Protein AF-A0A3L6JKZ1-F1 (afdb_monomer)

Sequence (108 aa):
MAKGGFKNIADILILLGGIVGIIQGILAIFNMNVGFLHLFGGWGGVVVGVILIVLSLIVLATSGKVNIKQLKVASNWIVYLILGILLALFDGELAGILVIIGAILLLL

Foldseek 3Di:
DCLVPLLVLLLVLLLVLLVLLLVQLVCLLVVVHPDDPCPPPNVLSNVLSVVSNVLSVLSCCCSVVDPDPVSHDPNALVVLLVSLVVNCVSRSVSSSVSSNSSSVSNVD

Structure (mmCIF, N/CA/C/O backbone):
data_AF-A0A3L6JKZ1-F1
#
_entry.id   AF-A0A3L6JKZ1-F1
#
loop_
_atom_site.group_PDB
_atom_site.id
_atom_site.type_symbol
_atom_site.label_atom_id
_atom_site.label_alt_id
_atom_site.label_comp_id
_atom_site.label_asym_id
_atom_site.label_entity_id
_atom_site.label_seq_id
_atom_site.pdbx_PDB_ins_code
_atom_site.Cartn_x
_atom_site.Cartn_y
_atom_site.Cartn_z
_atom_site.occupancy
_atom_site.B_iso_or_equiv
_atom_site.auth_seq_id
_atom_site.auth_comp_id
_atom_site.auth_asym_id
_atom_site.auth_atom_id
_atom_site.pdbx_PDB_model_num
ATOM 1 N N . MET A 1 1 ? -13.739 5.699 24.844 1.00 43.88 1 MET A N 1
ATOM 2 C CA . MET A 1 1 ? -13.886 6.864 23.941 1.00 43.88 1 MET A CA 1
ATOM 3 C C . MET A 1 1 ? -12.708 6.989 22.944 1.00 43.88 1 MET A C 1
ATOM 5 O O . MET A 1 1 ? -12.391 8.089 22.529 1.00 43.88 1 MET A O 1
ATOM 9 N N . ALA A 1 2 ? -12.089 5.880 22.495 1.00 48.75 2 ALA A N 1
ATOM 10 C CA . ALA A 1 2 ? -10.845 5.897 21.695 1.00 48.75 2 ALA A CA 1
ATOM 11 C C . ALA A 1 2 ? -10.981 5.402 20.233 1.00 48.75 2 ALA A C 1
ATOM 13 O O . ALA A 1 2 ? -9.996 5.359 19.506 1.00 48.75 2 ALA A O 1
ATOM 14 N N . LYS A 1 3 ? -12.192 5.055 19.767 1.00 54.31 3 LYS A N 1
ATOM 15 C CA . LYS A 1 3 ? -12.407 4.464 18.427 1.00 54.31 3 LYS A CA 1
ATOM 16 C C . LYS A 1 3 ? -12.185 5.436 17.255 1.00 54.31 3 LYS A C 1
ATOM 18 O O . LYS A 1 3 ? -11.929 5.005 16.140 1.00 54.31 3 LYS A O 1
ATOM 23 N N . GLY A 1 4 ? -12.277 6.749 17.488 1.00 62.06 4 GLY A N 1
ATOM 24 C CA . GLY A 1 4 ? -12.090 7.753 16.429 1.00 62.06 4 GLY A CA 1
ATOM 25 C C . GLY A 1 4 ? -10.624 8.015 16.064 1.00 62.06 4 GLY A C 1
ATOM 26 O O . GLY A 1 4 ? -10.330 8.317 14.912 1.00 62.06 4 GLY A O 1
ATOM 27 N N . GLY A 1 5 ? -9.704 7.876 17.027 1.00 74.94 5 GLY A N 1
ATOM 28 C CA . GLY A 1 5 ? -8.282 8.175 16.824 1.00 74.94 5 GLY A CA 1
ATOM 29 C C . GLY A 1 5 ? -7.590 7.158 15.918 1.00 74.94 5 GLY A C 1
ATOM 30 O O . GLY A 1 5 ? -6.963 7.543 14.934 1.00 74.94 5 GLY A O 1
ATOM 31 N N . PHE A 1 6 ? -7.768 5.864 16.203 1.00 83.25 6 PHE A N 1
ATOM 32 C CA . PHE A 1 6 ? -7.157 4.786 15.418 1.00 83.25 6 PHE A CA 1
ATOM 33 C C . PHE A 1 6 ? -7.644 4.764 13.972 1.00 83.25 6 PHE A C 1
ATOM 35 O O . PHE A 1 6 ? -6.831 4.614 13.066 1.00 83.25 6 PHE A O 1
ATOM 42 N N . LYS A 1 7 ? -8.934 5.033 13.741 1.00 85.75 7 LYS A N 1
ATOM 43 C CA . LYS A 1 7 ? -9.496 5.117 12.391 1.00 85.75 7 LYS A CA 1
ATOM 44 C C . LYS A 1 7 ? -8.851 6.223 11.549 1.00 85.75 7 LYS A C 1
ATOM 46 O O . LYS A 1 7 ? -8.510 5.990 10.397 1.00 85.75 7 LYS A O 1
ATOM 51 N N . ASN A 1 8 ? -8.647 7.412 12.116 1.00 88.50 8 ASN A N 1
ATOM 52 C CA . ASN A 1 8 ? -8.024 8.517 11.383 1.00 88.50 8 ASN A CA 1
ATOM 53 C C . ASN A 1 8 ? -6.559 8.219 11.038 1.00 88.50 8 ASN A C 1
ATOM 55 O O . ASN A 1 8 ? -6.112 8.525 9.936 1.00 88.50 8 ASN A O 1
ATOM 59 N N . ILE A 1 9 ? -5.821 7.605 11.967 1.00 91.56 9 ILE A N 1
ATOM 60 C CA . ILE A 1 9 ? -4.438 7.179 11.726 1.00 91.56 9 ILE A CA 1
ATOM 61 C C . ILE A 1 9 ? -4.410 6.098 10.642 1.00 91.56 9 ILE A C 1
ATOM 63 O O . ILE A 1 9 ? -3.609 6.184 9.717 1.00 91.56 9 ILE A O 1
ATOM 67 N N . ALA A 1 10 ? -5.318 5.126 10.711 1.00 91.25 10 ALA A N 1
ATOM 68 C CA . ALA A 1 10 ? -5.439 4.076 9.715 1.00 91.25 10 ALA A CA 1
ATOM 69 C C . ALA A 1 10 ? -5.710 4.629 8.309 1.00 91.25 10 ALA A C 1
ATOM 71 O O . ALA A 1 10 ? -5.015 4.261 7.364 1.00 91.25 10 ALA A O 1
ATOM 72 N N . ASP A 1 11 ? -6.659 5.561 8.182 1.00 91.31 11 ASP A N 1
ATOM 73 C CA . ASP A 1 11 ? -6.979 6.221 6.914 1.00 91.31 11 ASP A CA 1
ATOM 74 C C . ASP A 1 11 ? -5.752 6.945 6.330 1.00 91.31 11 ASP A C 1
ATOM 76 O O . ASP A 1 11 ? -5.512 6.881 5.122 1.00 91.31 11 ASP A O 1
ATOM 80 N N . ILE A 1 12 ? -4.957 7.616 7.175 1.00 93.69 12 ILE A N 1
ATOM 81 C CA . ILE A 1 12 ? -3.722 8.295 6.754 1.00 93.69 12 ILE A CA 1
ATOM 82 C C . ILE A 1 12 ? -2.681 7.277 6.287 1.00 93.69 12 ILE A C 1
ATOM 84 O O . ILE A 1 12 ? -2.093 7.465 5.225 1.00 93.69 12 ILE A O 1
ATOM 88 N N . LEU A 1 13 ? -2.461 6.197 7.040 1.00 94.75 13 LEU A N 1
ATOM 89 C CA . LEU A 1 13 ? -1.484 5.166 6.679 1.00 94.75 13 LEU A CA 1
ATOM 90 C C . LEU A 1 13 ? -1.845 4.469 5.366 1.00 94.75 13 LEU A C 1
ATOM 92 O O . LEU A 1 13 ? -0.974 4.277 4.525 1.00 94.75 13 LEU A O 1
ATOM 96 N N . ILE A 1 14 ? -3.123 4.149 5.152 1.00 95.06 14 ILE A N 1
ATOM 97 C CA . ILE A 1 14 ? -3.609 3.535 3.909 1.00 95.06 14 ILE A CA 1
ATOM 98 C C . ILE A 1 14 ? -3.428 4.492 2.728 1.00 95.06 14 ILE A C 1
ATOM 100 O O . ILE A 1 14 ? -2.971 4.081 1.661 1.00 95.06 14 ILE A O 1
ATOM 104 N N . LEU A 1 15 ? -3.753 5.775 2.912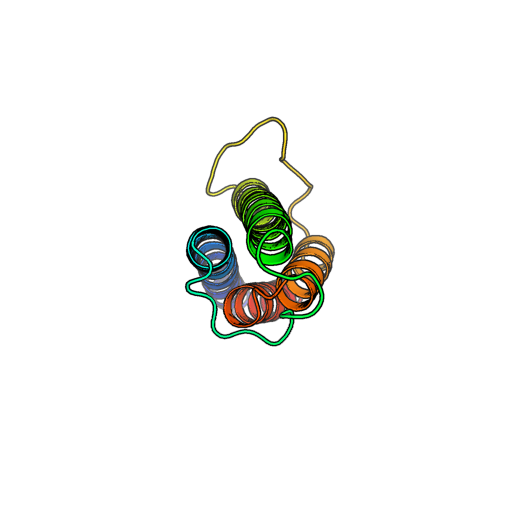 1.00 94.75 15 LEU A N 1
ATOM 105 C CA . LEU A 1 15 ? -3.578 6.786 1.873 1.00 94.75 15 LEU A CA 1
ATOM 106 C C . LEU A 1 15 ? -2.099 6.985 1.526 1.00 94.75 15 LEU A C 1
ATOM 108 O O . LEU A 1 15 ? -1.744 6.996 0.348 1.00 94.75 15 LEU A O 1
ATOM 112 N N . LEU A 1 16 ? -1.234 7.095 2.535 1.00 94.81 16 LEU A N 1
ATOM 113 C CA . LEU A 1 16 ? 0.210 7.192 2.334 1.00 94.81 16 LEU A CA 1
ATOM 114 C C . LEU A 1 16 ? 0.761 5.933 1.671 1.00 94.81 16 LEU A C 1
ATOM 116 O O . LEU A 1 16 ? 1.542 6.053 0.736 1.00 94.81 16 LEU A O 1
ATOM 120 N N . GLY A 1 17 ? 0.315 4.748 2.084 1.00 94.94 17 GLY A N 1
ATOM 121 C CA . GLY A 1 17 ? 0.695 3.486 1.458 1.00 94.94 17 GLY A CA 1
ATOM 122 C C . GLY A 1 17 ? 0.328 3.441 -0.025 1.00 94.94 17 GLY A C 1
ATOM 123 O O . GLY A 1 17 ? 1.165 3.089 -0.849 1.00 94.94 17 GLY A O 1
ATOM 124 N N . GLY A 1 18 ? -0.872 3.901 -0.394 1.00 94.25 18 GLY A N 1
ATOM 125 C CA . GLY A 1 18 ? -1.273 4.032 -1.796 1.00 94.25 18 GLY A CA 1
ATOM 126 C C . GLY A 1 18 ? -0.419 5.034 -2.587 1.00 94.25 18 GLY A C 1
ATOM 127 O O . GLY A 1 18 ? -0.011 4.748 -3.706 1.00 94.25 18 GLY A O 1
ATOM 128 N N . ILE A 1 19 ? -0.091 6.199 -2.021 1.00 95.12 19 ILE A N 1
ATOM 129 C CA . ILE A 1 19 ? 0.761 7.191 -2.705 1.00 95.12 19 ILE A CA 1
ATOM 130 C C . ILE A 1 19 ? 2.193 6.667 -2.868 1.00 95.12 19 ILE A C 1
ATOM 132 O O . ILE A 1 19 ? 2.757 6.735 -3.960 1.00 95.12 19 ILE A O 1
ATOM 136 N N . VAL A 1 20 ? 2.772 6.121 -1.797 1.00 95.00 20 VAL A N 1
ATOM 137 C CA . VAL A 1 20 ? 4.119 5.541 -1.807 1.00 95.00 20 VAL A CA 1
ATOM 138 C C . VAL A 1 20 ? 4.195 4.395 -2.810 1.00 95.00 20 VAL A C 1
ATOM 140 O O . VAL A 1 20 ? 5.155 4.336 -3.570 1.00 95.00 20 VAL A O 1
ATOM 143 N N . GLY A 1 21 ? 3.172 3.544 -2.889 1.00 94.50 21 GLY A N 1
ATOM 144 C CA . GLY A 1 21 ? 3.137 2.437 -3.843 1.00 94.50 21 GLY A CA 1
ATOM 145 C C . GLY A 1 21 ? 3.112 2.895 -5.306 1.00 94.50 21 GLY A C 1
ATOM 146 O O . GLY A 1 21 ? 3.790 2.298 -6.141 1.00 94.50 21 GLY A O 1
ATOM 147 N N . ILE A 1 22 ? 2.433 4.007 -5.626 1.00 94.25 22 ILE A N 1
ATOM 148 C CA . ILE A 1 22 ? 2.517 4.618 -6.967 1.00 94.25 22 ILE A CA 1
ATOM 149 C C . ILE A 1 22 ? 3.948 5.079 -7.254 1.00 94.25 22 ILE A C 1
ATOM 151 O O . ILE A 1 22 ? 4.474 4.795 -8.328 1.00 94.25 22 ILE A O 1
ATOM 155 N N . ILE A 1 23 ? 4.584 5.772 -6.305 1.00 93.31 23 ILE A N 1
ATOM 156 C CA . ILE A 1 23 ? 5.959 6.265 -6.467 1.00 93.31 23 ILE A CA 1
ATOM 157 C C . ILE A 1 23 ? 6.919 5.091 -6.683 1.00 93.31 23 ILE A C 1
ATOM 159 O O . ILE A 1 23 ? 7.694 5.108 -7.636 1.00 93.31 23 ILE A O 1
ATOM 163 N N . GLN A 1 24 ? 6.830 4.050 -5.852 1.00 90.38 24 GLN A N 1
ATOM 164 C CA . GLN A 1 24 ? 7.638 2.838 -5.989 1.00 90.38 24 GLN A CA 1
ATOM 165 C C . GLN A 1 24 ? 7.404 2.154 -7.341 1.00 90.38 24 GLN A C 1
ATOM 167 O O . GLN A 1 24 ? 8.362 1.758 -7.997 1.00 90.38 24 GLN A O 1
ATOM 172 N N . GLY A 1 25 ? 6.158 2.090 -7.814 1.00 90.31 25 GLY A N 1
ATOM 173 C CA . GLY A 1 25 ? 5.841 1.486 -9.106 1.00 90.31 25 GLY A CA 1
ATOM 174 C C . GLY A 1 25 ? 6.401 2.278 -10.289 1.00 90.31 25 GLY A C 1
ATOM 175 O O . GLY A 1 25 ? 6.903 1.690 -11.244 1.00 90.31 25 GLY A O 1
ATOM 176 N N . ILE A 1 26 ? 6.401 3.613 -10.213 1.00 90.62 26 ILE A N 1
ATOM 177 C CA . ILE A 1 26 ? 7.051 4.468 -11.219 1.00 90.62 26 ILE A CA 1
ATOM 178 C C . ILE A 1 26 ? 8.567 4.233 -11.220 1.00 90.62 26 ILE A C 1
ATOM 180 O O . ILE A 1 26 ? 9.153 4.039 -12.284 1.00 90.62 26 ILE A O 1
ATOM 184 N N . LEU A 1 27 ? 9.203 4.205 -10.045 1.00 87.81 27 LEU A N 1
ATOM 185 C CA . LEU A 1 27 ? 10.641 3.931 -9.925 1.00 87.81 27 LEU A CA 1
ATOM 186 C C . LEU A 1 27 ? 11.004 2.538 -10.463 1.00 87.81 27 LEU A C 1
ATOM 188 O O . LEU A 1 27 ? 12.033 2.386 -11.125 1.00 87.81 27 LEU A O 1
ATOM 192 N N . ALA A 1 28 ? 10.131 1.551 -10.254 1.00 84.88 28 ALA A N 1
ATOM 193 C CA . ALA A 1 28 ? 10.262 0.208 -10.807 1.00 84.88 28 ALA A CA 1
ATOM 194 C C . ALA A 1 28 ? 10.248 0.186 -12.342 1.00 84.88 28 ALA A C 1
ATOM 196 O O . ALA A 1 28 ? 11.086 -0.480 -12.951 1.00 84.88 28 ALA A O 1
ATOM 197 N N . ILE A 1 29 ? 9.368 0.969 -12.976 1.00 85.38 29 ILE A N 1
ATOM 198 C CA . ILE A 1 29 ? 9.301 1.084 -14.443 1.00 85.38 29 ILE A CA 1
ATOM 199 C C . ILE A 1 29 ? 10.592 1.663 -15.021 1.00 85.38 29 ILE A C 1
ATOM 201 O O . ILE A 1 29 ? 11.084 1.175 -16.036 1.00 85.38 29 ILE A O 1
ATOM 205 N N . PHE A 1 30 ? 11.166 2.677 -14.372 1.00 82.50 30 PHE A N 1
ATOM 206 C CA . PHE A 1 30 ? 12.437 3.265 -14.807 1.00 82.50 30 PHE A CA 1
ATOM 207 C C . PHE A 1 30 ? 13.654 2.399 -14.469 1.00 82.50 30 PHE A C 1
ATOM 209 O O . PHE A 1 30 ? 14.788 2.825 -14.686 1.00 82.50 30 PHE A O 1
ATOM 216 N N . ASN A 1 31 ? 13.431 1.189 -13.944 1.00 72.31 31 ASN A N 1
ATOM 217 C CA . ASN A 1 31 ? 14.468 0.291 -13.459 1.00 72.31 31 ASN A CA 1
ATOM 218 C C . ASN A 1 31 ? 15.419 0.987 -12.468 1.00 72.31 31 ASN A C 1
ATOM 220 O O . ASN A 1 31 ? 16.583 0.625 -12.329 1.00 72.31 31 ASN A O 1
ATOM 224 N N . MET A 1 32 ? 14.906 2.003 -11.771 1.00 67.88 32 MET A N 1
ATOM 225 C CA . MET A 1 32 ? 15.593 2.711 -10.692 1.00 67.88 32 MET A CA 1
ATOM 226 C C . MET A 1 32 ? 15.395 1.977 -9.362 1.00 67.88 32 MET A C 1
ATOM 228 O O . MET A 1 32 ? 15.557 2.562 -8.292 1.00 67.88 32 MET A O 1
ATOM 232 N N . ASN A 1 33 ? 14.973 0.713 -9.433 1.00 58.25 33 ASN A N 1
ATOM 233 C CA . ASN A 1 33 ? 14.484 -0.030 -8.295 1.00 58.25 33 ASN A CA 1
ATOM 234 C C . ASN A 1 33 ? 15.608 -0.733 -7.537 1.00 58.25 33 ASN A C 1
ATOM 236 O O . ASN A 1 33 ? 16.552 -1.263 -8.118 1.00 58.25 33 ASN A O 1
ATOM 240 N N . VAL A 1 34 ? 15.447 -0.742 -6.220 1.00 55.88 34 VAL A N 1
ATOM 241 C CA . VAL A 1 34 ? 16.393 -1.210 -5.195 1.00 55.88 34 VAL A CA 1
ATOM 242 C C . VAL A 1 34 ? 15.947 -2.538 -4.553 1.00 55.88 34 VAL A C 1
ATOM 244 O O . VAL A 1 34 ? 16.493 -2.938 -3.528 1.00 55.88 34 VAL A O 1
ATOM 247 N N . GLY A 1 35 ? 14.961 -3.220 -5.146 1.00 54.38 35 GLY A N 1
ATOM 248 C CA . GLY A 1 35 ? 14.282 -4.394 -4.587 1.00 54.38 35 GLY A CA 1
ATOM 249 C C . GLY A 1 35 ? 14.679 -5.763 -5.163 1.00 54.38 35 GLY A C 1
ATOM 250 O O . GLY A 1 35 ? 15.361 -5.888 -6.187 1.00 54.38 35 GLY A O 1
ATOM 251 N N . PHE A 1 36 ? 14.248 -6.816 -4.459 1.00 50.25 36 PHE A N 1
ATOM 252 C CA . PHE A 1 36 ? 14.702 -8.215 -4.573 1.00 50.25 36 PHE A CA 1
ATOM 253 C C . PHE A 1 36 ? 14.326 -8.903 -5.903 1.00 50.25 36 PHE A C 1
ATOM 255 O O . PHE A 1 36 ? 14.965 -9.873 -6.317 1.00 50.25 36 PHE A O 1
ATOM 262 N N . LEU A 1 37 ? 13.324 -8.391 -6.624 1.00 51.16 37 LEU A N 1
ATOM 263 C CA . LEU A 1 37 ? 12.783 -8.984 -7.854 1.00 51.16 37 LEU A CA 1
ATOM 264 C C . LEU A 1 37 ? 13.572 -8.588 -9.122 1.00 51.16 37 LEU A C 1
ATOM 266 O O . LEU A 1 37 ? 13.012 -8.182 -10.135 1.00 51.16 37 LEU A O 1
ATOM 270 N N . HIS A 1 38 ? 14.888 -8.814 -9.117 1.00 55.41 38 HIS A N 1
ATOM 271 C CA . HIS A 1 38 ? 15.719 -8.799 -10.336 1.00 55.41 38 HIS A CA 1
ATOM 272 C C . HIS A 1 38 ? 15.520 -10.048 -11.234 1.00 55.41 38 HIS A C 1
ATOM 274 O O . HIS A 1 38 ? 16.192 -10.209 -12.252 1.00 55.41 38 HIS A O 1
ATOM 280 N N . LEU A 1 39 ? 14.583 -10.938 -10.885 1.00 52.28 39 LEU A N 1
ATOM 281 C CA . LEU A 1 39 ? 14.410 -12.277 -11.470 1.00 52.28 39 LEU A CA 1
ATOM 282 C C . LEU A 1 39 ? 13.934 -12.317 -12.937 1.00 52.28 39 LEU A C 1
ATOM 284 O O . LEU A 1 39 ? 13.997 -13.380 -13.546 1.00 52.28 39 LEU A O 1
ATOM 288 N N . PHE A 1 40 ? 13.494 -11.199 -13.527 1.00 54.19 40 PHE A N 1
ATOM 289 C CA . PHE A 1 40 ? 12.906 -11.174 -14.881 1.00 54.19 40 PHE A CA 1
ATOM 290 C C . PHE A 1 40 ? 13.642 -10.277 -15.901 1.00 54.19 40 PHE A C 1
ATOM 292 O O . PHE A 1 40 ? 13.145 -10.062 -17.008 1.00 54.19 40 PHE A O 1
ATOM 299 N N . GLY A 1 41 ? 14.833 -9.760 -15.571 1.00 58.84 41 GLY A N 1
ATOM 300 C CA . GLY A 1 41 ? 15.566 -8.831 -16.445 1.00 58.84 41 GLY A CA 1
ATOM 301 C C . GLY A 1 41 ? 14.838 -7.490 -16.652 1.00 58.84 41 GLY A C 1
ATOM 302 O O . GLY A 1 41 ? 13.833 -7.212 -16.003 1.00 58.84 41 GLY A O 1
ATOM 303 N N . GLY A 1 42 ? 15.332 -6.639 -17.563 1.00 61.25 42 GLY A N 1
ATOM 304 C CA . GLY A 1 42 ? 14.851 -5.252 -17.740 1.00 61.25 42 GLY A CA 1
ATOM 305 C C . GLY A 1 42 ? 13.357 -5.087 -18.078 1.00 61.25 42 GLY A C 1
ATOM 306 O O . GLY A 1 42 ? 12.793 -4.026 -17.834 1.00 61.25 42 GLY A O 1
ATOM 307 N N . TRP A 1 43 ? 12.690 -6.134 -18.575 1.00 65.00 43 TRP A N 1
ATOM 308 C CA . TRP A 1 43 ? 11.235 -6.145 -18.800 1.00 65.00 43 TRP A CA 1
ATOM 309 C C . TRP A 1 43 ? 10.431 -6.466 -17.531 1.00 65.00 43 TRP A C 1
ATOM 311 O O . TRP A 1 43 ? 9.274 -6.063 -17.413 1.00 65.00 43 TRP A O 1
ATOM 321 N N . GLY A 1 44 ? 11.049 -7.147 -16.563 1.00 72.50 44 GLY A N 1
ATOM 322 C CA . GLY A 1 44 ? 10.456 -7.471 -15.268 1.00 72.50 44 GLY A CA 1
ATOM 323 C C . GLY A 1 44 ? 10.090 -6.237 -14.452 1.00 72.50 44 GLY A C 1
ATOM 324 O O . GLY A 1 44 ? 8.982 -6.165 -13.927 1.00 72.50 44 GLY A O 1
ATOM 325 N N . GLY A 1 45 ? 10.978 -5.237 -14.413 1.00 78.06 45 GLY A N 1
ATOM 326 C CA . GLY A 1 45 ? 10.748 -3.986 -13.680 1.00 78.06 45 GLY A CA 1
ATOM 327 C C . GLY A 1 45 ? 9.542 -3.202 -14.201 1.00 78.06 45 GLY A C 1
ATOM 328 O O . GLY A 1 45 ? 8.742 -2.701 -13.414 1.00 78.06 45 GLY A O 1
ATOM 329 N N . VAL A 1 46 ? 9.338 -3.186 -15.524 1.00 83.50 46 VAL A N 1
ATOM 330 C CA . VAL A 1 46 ? 8.175 -2.533 -16.147 1.00 83.50 46 VAL A CA 1
ATOM 331 C C . VAL A 1 46 ? 6.879 -3.242 -15.763 1.00 83.50 46 VAL A C 1
ATOM 333 O O . VAL A 1 46 ? 5.928 -2.591 -15.336 1.00 83.50 46 VAL A O 1
ATOM 336 N N . VAL A 1 47 ? 6.833 -4.573 -15.875 1.00 86.50 47 VAL A N 1
ATOM 337 C CA . VAL A 1 47 ? 5.626 -5.349 -15.548 1.00 86.50 47 VAL A CA 1
ATOM 338 C C . VAL A 1 47 ? 5.285 -5.230 -14.061 1.00 86.50 47 VAL A C 1
ATOM 340 O O . VAL A 1 47 ? 4.144 -4.918 -13.721 1.00 86.50 47 VAL A O 1
ATOM 343 N N . VAL A 1 48 ? 6.269 -5.421 -13.178 1.00 86.69 48 VAL A N 1
ATOM 344 C CA . VAL A 1 48 ? 6.088 -5.306 -11.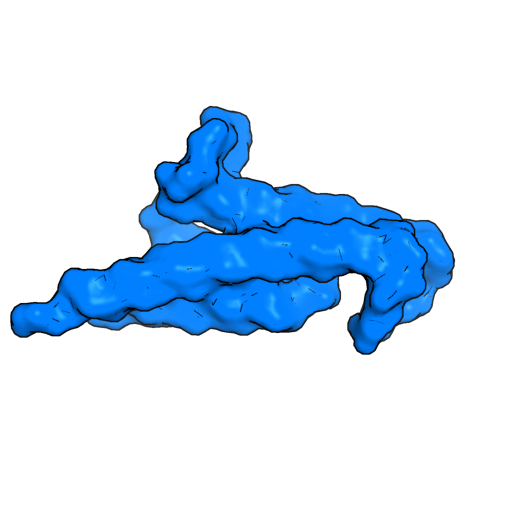722 1.00 86.69 48 VAL A CA 1
ATOM 345 C C . VAL A 1 48 ? 5.666 -3.889 -11.340 1.00 86.69 48 VAL A C 1
ATOM 347 O O . VAL A 1 48 ? 4.701 -3.722 -10.598 1.00 86.69 48 VAL A O 1
ATOM 350 N N . GLY A 1 49 ? 6.310 -2.865 -11.903 1.00 88.56 49 GLY A N 1
ATOM 351 C CA . GLY A 1 49 ? 5.978 -1.472 -11.622 1.00 88.56 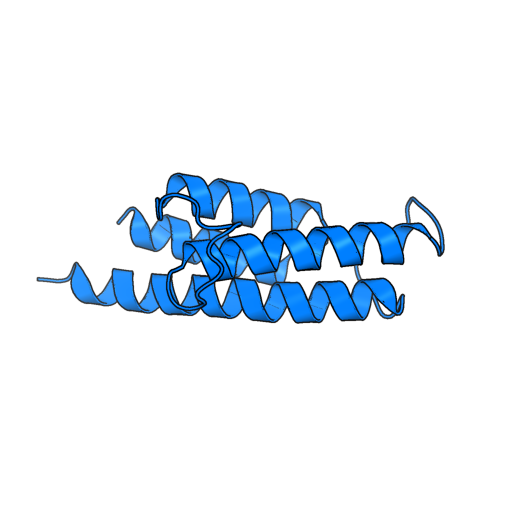49 GLY A CA 1
ATOM 352 C C . GLY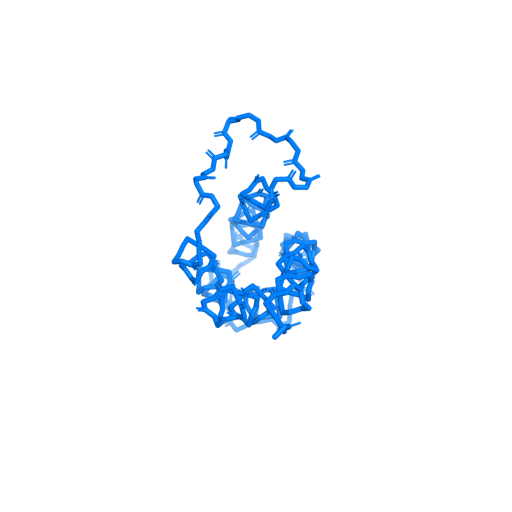 A 1 49 ? 4.561 -1.090 -12.046 1.00 88.56 49 GLY A C 1
ATOM 353 O O . GLY A 1 49 ? 3.844 -0.445 -11.282 1.00 88.56 49 GLY A O 1
ATOM 354 N N . VAL A 1 50 ? 4.102 -1.556 -13.213 1.00 91.75 50 VAL A N 1
ATOM 355 C CA . VAL A 1 50 ? 2.710 -1.356 -13.651 1.00 91.75 50 VAL A CA 1
ATOM 356 C C . VAL A 1 50 ? 1.727 -2.052 -12.707 1.00 91.75 50 VAL A C 1
ATOM 358 O O . VAL A 1 50 ? 0.739 -1.434 -12.307 1.00 91.75 50 VAL A O 1
ATOM 361 N N . ILE A 1 51 ? 1.994 -3.300 -12.304 1.00 92.62 51 ILE A N 1
ATOM 362 C CA . ILE A 1 51 ? 1.147 -4.019 -11.337 1.00 92.62 51 ILE A CA 1
ATOM 363 C C . ILE A 1 51 ? 1.077 -3.248 -10.015 1.00 92.62 51 ILE A C 1
ATOM 365 O O . ILE A 1 51 ? -0.013 -3.055 -9.473 1.00 92.62 51 ILE A O 1
ATOM 369 N N . LEU A 1 52 ? 2.214 -2.754 -9.523 1.00 92.62 52 LEU A N 1
ATOM 370 C CA . LEU A 1 52 ? 2.284 -2.023 -8.265 1.00 92.62 52 LEU A CA 1
ATOM 371 C C . LEU A 1 52 ? 1.497 -0.705 -8.315 1.00 92.62 52 LEU A C 1
ATOM 373 O O . LEU A 1 52 ? 0.765 -0.392 -7.372 1.00 92.62 52 LEU A O 1
ATOM 377 N N . ILE A 1 53 ? 1.555 0.028 -9.433 1.00 94.12 53 ILE A N 1
ATOM 378 C CA . ILE A 1 53 ? 0.721 1.221 -9.656 1.00 94.12 53 ILE A CA 1
ATOM 379 C C . ILE A 1 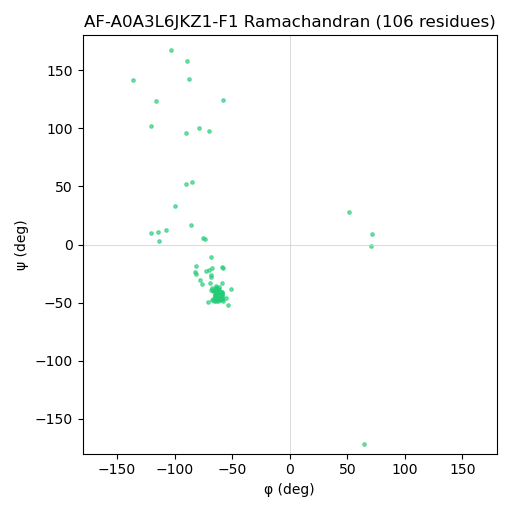53 ? -0.763 0.851 -9.615 1.00 94.12 53 ILE A C 1
ATOM 381 O O . ILE A 1 53 ? -1.541 1.521 -8.937 1.00 94.12 53 ILE A O 1
ATOM 385 N N . VAL A 1 54 ? -1.170 -0.222 -10.300 1.00 94.19 54 VAL A N 1
ATOM 386 C CA . VAL A 1 54 ? -2.575 -0.659 -10.327 1.00 94.19 54 VAL A CA 1
ATOM 387 C C . VAL A 1 54 ? -3.064 -1.033 -8.927 1.00 94.19 54 VAL A C 1
ATOM 389 O O . VAL A 1 54 ? -4.116 -0.553 -8.506 1.00 94.19 54 VAL A O 1
ATOM 392 N N . LEU A 1 55 ? -2.296 -1.824 -8.172 1.00 94.94 55 LEU A N 1
ATOM 393 C CA . LEU A 1 55 ? -2.628 -2.180 -6.788 1.00 94.94 55 LEU A CA 1
ATOM 394 C C . LEU A 1 55 ? -2.751 -0.940 -5.898 1.00 94.94 55 LEU A C 1
ATOM 396 O O . LEU A 1 55 ? -3.692 -0.819 -5.115 1.00 94.94 55 LEU A O 1
ATOM 400 N N . SER A 1 56 ? -1.847 0.020 -6.068 1.00 94.88 56 SER A N 1
ATOM 401 C CA . SER A 1 56 ? -1.851 1.270 -5.311 1.00 94.88 56 SER A CA 1
ATOM 402 C C . SER A 1 56 ? -3.062 2.147 -5.639 1.00 94.88 56 SER A C 1
ATOM 404 O O . SER A 1 56 ? -3.687 2.713 -4.741 1.00 94.88 56 SER A O 1
ATOM 406 N N . LEU A 1 57 ? -3.467 2.206 -6.911 1.00 94.12 57 LEU A N 1
ATOM 407 C CA . LEU A 1 57 ? -4.700 2.875 -7.329 1.00 94.12 57 LEU A CA 1
ATOM 408 C C . LEU A 1 57 ? -5.942 2.199 -6.739 1.00 94.12 57 LEU A C 1
ATOM 410 O O . LEU A 1 57 ? -6.868 2.899 -6.333 1.00 94.12 57 LEU A O 1
ATOM 414 N N . ILE A 1 58 ? -5.958 0.865 -6.638 1.00 92.88 58 ILE A N 1
ATOM 415 C CA . ILE A 1 58 ? -7.044 0.125 -5.977 1.00 92.88 58 ILE A CA 1
ATOM 416 C C . ILE A 1 58 ? -7.097 0.475 -4.486 1.00 92.88 58 ILE A C 1
ATOM 418 O O . ILE A 1 58 ? -8.185 0.734 -3.968 1.00 92.88 58 ILE A O 1
ATOM 422 N N . VAL A 1 59 ? -5.953 0.552 -3.798 1.00 93.50 59 VAL A N 1
ATOM 423 C CA . VAL A 1 59 ? -5.883 0.992 -2.392 1.00 93.50 59 VAL A CA 1
ATOM 424 C C . VAL A 1 59 ? -6.458 2.401 -2.230 1.00 93.50 59 VAL A C 1
ATOM 426 O O . VAL A 1 59 ? -7.329 2.622 -1.385 1.00 93.50 59 VAL A O 1
ATOM 429 N N . LEU A 1 60 ? -6.043 3.345 -3.078 1.00 92.88 60 LEU A N 1
ATOM 430 C CA . LEU A 1 60 ? -6.535 4.724 -3.039 1.00 92.88 60 LEU A CA 1
ATOM 431 C C . LEU A 1 60 ? -8.032 4.822 -3.359 1.00 92.88 60 LEU A C 1
ATOM 433 O O . LEU A 1 60 ? -8.754 5.547 -2.671 1.00 92.88 60 LEU A O 1
ATOM 437 N N . ALA A 1 61 ? -8.522 4.074 -4.348 1.00 90.00 61 ALA A N 1
ATOM 438 C CA . ALA A 1 61 ? -9.942 4.026 -4.688 1.00 90.00 61 ALA A CA 1
ATOM 439 C C . ALA A 1 61 ? -10.784 3.441 -3.544 1.00 90.00 61 ALA A C 1
ATOM 441 O O . ALA A 1 61 ? -11.852 3.962 -3.210 1.00 90.00 61 ALA A O 1
ATOM 442 N N . THR A 1 62 ? -10.277 2.382 -2.910 1.00 88.06 62 THR A N 1
ATOM 443 C CA . THR A 1 62 ? -10.945 1.686 -1.802 1.00 88.06 62 THR A CA 1
ATOM 444 C C . THR A 1 62 ? -10.981 2.553 -0.541 1.00 88.06 62 THR A C 1
ATOM 446 O O . THR A 1 62 ? -12.003 2.563 0.146 1.00 88.06 62 THR A O 1
ATOM 449 N N . SER A 1 63 ? -9.950 3.385 -0.308 1.00 85.12 63 SER A N 1
ATOM 450 C CA . SER A 1 63 ? -9.906 4.375 0.791 1.00 85.12 63 SER A CA 1
ATOM 451 C C . SER A 1 63 ? -11.057 5.385 0.765 1.00 85.12 63 SER A C 1
ATOM 453 O O . SER A 1 63 ? -11.341 6.042 1.766 1.00 85.12 63 SER A O 1
ATOM 455 N N . GLY A 1 64 ? -11.716 5.556 -0.388 1.00 79.94 64 GLY A N 1
ATOM 456 C CA . GLY A 1 64 ? -12.773 6.546 -0.587 1.00 79.94 64 GLY A CA 1
ATOM 457 C C . GLY A 1 64 ? -12.278 7.995 -0.611 1.00 79.94 64 GLY A C 1
ATOM 458 O O . GLY A 1 64 ? -13.085 8.899 -0.820 1.00 79.94 64 GLY A O 1
ATOM 459 N N . LYS A 1 65 ? -10.969 8.227 -0.429 1.00 82.12 65 LYS A N 1
ATOM 460 C CA . LYS A 1 65 ? -10.325 9.544 -0.541 1.00 82.12 65 LYS A CA 1
ATOM 461 C C . LYS A 1 65 ? -10.035 9.922 -1.993 1.00 82.12 65 LYS A C 1
ATOM 463 O O . LYS A 1 65 ? -10.001 11.105 -2.312 1.00 82.12 65 LYS A O 1
ATOM 468 N N . VAL A 1 66 ? -9.879 8.930 -2.873 1.00 82.44 66 VAL A N 1
ATOM 469 C CA . VAL A 1 66 ? -9.750 9.117 -4.322 1.00 82.44 66 VAL A CA 1
ATOM 470 C C . VAL A 1 66 ? -10.948 8.464 -5.004 1.00 82.44 66 VAL A C 1
ATOM 472 O O . VAL A 1 66 ? -11.234 7.287 -4.798 1.00 82.44 66 VAL A O 1
ATOM 475 N N . ASN A 1 67 ? -11.691 9.231 -5.800 1.00 79.19 67 ASN A N 1
ATOM 476 C CA . ASN A 1 67 ? -12.922 8.744 -6.417 1.00 79.19 67 ASN A CA 1
ATOM 477 C C . ASN A 1 67 ? -12.646 8.115 -7.790 1.00 79.19 67 ASN A C 1
ATOM 479 O O . ASN A 1 67 ? -12.606 8.820 -8.797 1.00 79.19 67 ASN A O 1
ATOM 483 N N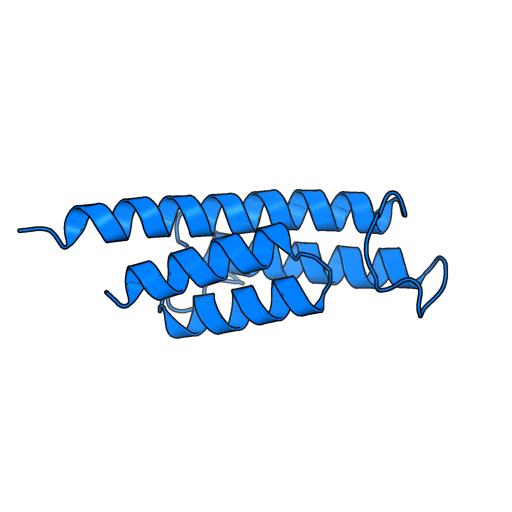 . ILE A 1 68 ? -12.495 6.788 -7.828 1.00 79.69 68 ILE A N 1
ATOM 484 C CA . ILE A 1 68 ? -12.383 6.007 -9.069 1.00 79.69 68 ILE A CA 1
ATOM 485 C C . ILE A 1 68 ? -13.527 4.993 -9.103 1.00 79.69 68 ILE A C 1
ATOM 487 O O . ILE A 1 68 ? -13.490 3.970 -8.421 1.00 79.69 68 ILE A O 1
ATOM 491 N N . LYS A 1 69 ? -14.573 5.283 -9.887 1.00 76.38 69 LYS A N 1
ATOM 492 C CA . LYS A 1 69 ? -15.823 4.500 -9.898 1.00 76.38 69 LYS A CA 1
ATOM 493 C C . LYS A 1 69 ? -15.609 3.023 -10.256 1.00 76.38 69 LYS A C 1
ATOM 495 O O . LYS A 1 69 ? -16.318 2.174 -9.735 1.00 76.38 69 LYS A O 1
ATOM 500 N N . GLN A 1 70 ? -14.640 2.726 -11.118 1.00 78.88 70 GLN A N 1
ATOM 501 C CA . GLN A 1 70 ? -14.378 1.392 -11.665 1.00 78.88 70 GLN A CA 1
ATOM 502 C C . GLN A 1 70 ? -13.568 0.483 -10.729 1.00 78.88 70 GLN A C 1
ATOM 504 O O . GLN A 1 70 ? -13.577 -0.728 -10.912 1.00 78.88 70 GLN A O 1
ATOM 509 N N . LEU A 1 71 ? -12.868 1.048 -9.741 1.00 75.81 71 LEU A N 1
ATOM 510 C CA . LEU A 1 71 ? -11.949 0.318 -8.852 1.00 75.81 71 LEU A CA 1
ATOM 511 C C . LEU A 1 71 ? -12.436 0.300 -7.398 1.00 75.81 71 LEU A C 1
ATOM 513 O O . LEU A 1 71 ? -11.690 -0.051 -6.485 1.00 75.81 71 LEU A O 1
ATOM 517 N N . LYS A 1 72 ? -13.681 0.722 -7.164 1.00 67.56 72 LYS A N 1
ATOM 518 C CA . LYS A 1 72 ? -14.219 0.898 -5.820 1.00 67.56 72 LYS A CA 1
ATOM 519 C C . LYS A 1 72 ? -14.628 -0.448 -5.229 1.00 67.56 72 LYS A C 1
ATOM 521 O O . LYS A 1 72 ? -15.706 -0.963 -5.516 1.00 67.56 72 LYS A O 1
ATOM 526 N N . VAL A 1 73 ? -13.767 -0.991 -4.377 1.00 79.12 73 VAL A N 1
ATOM 527 C CA . VAL A 1 73 ? -14.064 -2.165 -3.550 1.00 79.12 73 VAL A CA 1
ATOM 528 C C . VAL A 1 73 ? -14.674 -1.702 -2.223 1.00 79.12 73 VAL A C 1
ATOM 530 O O . VAL A 1 73 ? -14.526 -0.545 -1.819 1.00 79.12 73 VAL A O 1
ATOM 533 N N . ALA A 1 74 ? -15.404 -2.584 -1.539 1.00 79.69 74 ALA A N 1
ATOM 534 C CA . ALA A 1 74 ? -15.879 -2.307 -0.190 1.00 79.69 74 ALA A CA 1
ATOM 535 C C . ALA A 1 74 ? -14.687 -2.013 0.741 1.00 79.69 74 ALA A C 1
ATOM 537 O O . ALA A 1 74 ? -13.773 -2.827 0.864 1.00 79.69 74 ALA A O 1
ATOM 538 N N . SER A 1 75 ? -14.713 -0.854 1.404 1.00 79.38 75 SER A N 1
ATOM 539 C CA . SER A 1 75 ? -13.701 -0.464 2.391 1.00 79.38 75 SER A CA 1
ATOM 540 C C . SER A 1 75 ? -13.855 -1.334 3.639 1.00 79.38 75 SER A C 1
ATOM 542 O O . SER A 1 75 ? -14.730 -1.105 4.474 1.00 79.38 75 SER A O 1
ATOM 544 N N . ASN A 1 76 ? -13.041 -2.384 3.720 1.00 88.25 76 ASN A N 1
ATOM 545 C CA . ASN A 1 76 ? -13.013 -3.351 4.811 1.00 88.25 76 ASN A CA 1
ATOM 546 C C . ASN A 1 76 ? -11.548 -3.621 5.177 1.00 88.25 76 ASN A C 1
ATOM 548 O O . ASN A 1 76 ? -10.699 -3.717 4.290 1.00 88.25 76 ASN A O 1
ATOM 552 N N . TRP A 1 77 ? -11.256 -3.764 6.471 1.00 91.12 77 TRP A N 1
ATOM 553 C CA . TRP A 1 77 ? -9.921 -4.080 6.977 1.00 91.12 77 TRP A CA 1
ATOM 554 C C . TRP A 1 77 ? -9.312 -5.303 6.272 1.00 91.12 77 TRP A C 1
ATOM 556 O O . TRP A 1 77 ? -8.142 -5.267 5.909 1.00 91.12 77 TRP A O 1
ATOM 566 N N . ILE A 1 78 ? -10.113 -6.335 5.968 1.00 92.56 78 ILE A N 1
ATOM 567 C CA . ILE A 1 78 ? -9.654 -7.538 5.247 1.00 92.56 78 ILE A CA 1
ATOM 568 C C . ILE A 1 78 ? -9.155 -7.184 3.845 1.00 92.56 78 ILE A C 1
ATOM 570 O O . ILE A 1 78 ? -8.125 -7.688 3.405 1.00 92.56 78 ILE A O 1
ATOM 574 N N . VAL A 1 79 ? -9.873 -6.303 3.144 1.00 93.06 79 VAL A N 1
ATOM 575 C CA . VAL A 1 79 ? -9.515 -5.887 1.783 1.00 93.06 79 VAL A CA 1
ATOM 576 C C . VAL A 1 79 ? -8.185 -5.144 1.803 1.00 93.06 79 VAL A C 1
ATOM 578 O O . VAL A 1 79 ? -7.308 -5.462 1.006 1.00 93.06 79 VAL A O 1
ATOM 581 N N . TYR A 1 80 ? -7.987 -4.221 2.748 1.00 94.25 80 TYR A N 1
ATOM 582 C CA . TYR A 1 80 ? -6.697 -3.544 2.898 1.00 94.25 80 TYR A CA 1
ATOM 583 C C . TYR A 1 80 ? -5.577 -4.503 3.280 1.00 94.25 80 TYR A C 1
ATOM 585 O O . TYR A 1 80 ? -4.476 -4.367 2.768 1.00 94.25 80 TYR A O 1
ATOM 593 N N . LEU A 1 81 ? -5.847 -5.499 4.121 1.00 94.38 81 LEU A N 1
ATOM 594 C CA . LEU A 1 81 ? -4.838 -6.474 4.520 1.00 94.38 81 LEU A CA 1
ATOM 595 C C . LEU A 1 81 ? -4.376 -7.319 3.322 1.00 94.38 81 LEU A C 1
ATOM 597 O O . LEU A 1 81 ? -3.176 -7.480 3.113 1.00 94.38 81 LEU A O 1
ATOM 601 N N . ILE A 1 82 ? -5.312 -7.768 2.479 1.00 94.81 82 ILE A N 1
ATOM 602 C CA . ILE A 1 82 ? -4.998 -8.463 1.221 1.00 94.81 82 ILE A CA 1
ATOM 603 C C . ILE A 1 82 ? -4.224 -7.541 0.273 1.00 94.81 82 ILE A C 1
ATOM 605 O O . ILE A 1 82 ? -3.185 -7.939 -0.248 1.00 94.81 82 ILE A O 1
ATOM 609 N N . LEU A 1 83 ? -4.688 -6.304 0.066 1.00 94.56 83 LEU A N 1
ATOM 610 C CA . LEU A 1 83 ? -4.013 -5.347 -0.817 1.00 94.56 83 LEU A CA 1
ATOM 611 C C . LEU A 1 83 ? -2.603 -5.002 -0.326 1.00 94.56 83 LEU A C 1
ATOM 613 O O . LEU A 1 83 ? -1.688 -4.912 -1.136 1.00 94.56 83 LEU A O 1
ATOM 617 N N . GLY A 1 84 ? -2.409 -4.851 0.982 1.00 94.69 84 GLY A N 1
ATOM 618 C CA . GLY A 1 84 ? -1.106 -4.585 1.582 1.00 94.69 84 GLY A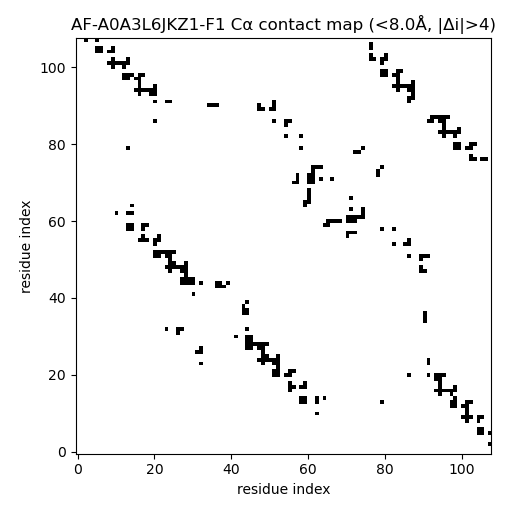 CA 1
ATOM 619 C C . GLY A 1 84 ? -0.134 -5.755 1.421 1.00 94.69 84 GLY A C 1
ATOM 620 O O . GLY A 1 84 ? 1.027 -5.535 1.085 1.00 94.69 84 GLY A O 1
ATOM 621 N N . ILE A 1 85 ? -0.613 -6.998 1.563 1.00 94.75 85 ILE A N 1
ATOM 622 C CA . ILE A 1 85 ? 0.188 -8.195 1.261 1.00 94.75 85 ILE A CA 1
ATOM 623 C C . ILE A 1 85 ? 0.563 -8.225 -0.223 1.00 94.75 85 ILE A C 1
ATOM 625 O O . ILE A 1 85 ? 1.726 -8.444 -0.547 1.00 94.75 85 ILE A O 1
ATOM 629 N N . LEU A 1 86 ? -0.387 -7.972 -1.128 1.00 94.06 86 LEU A N 1
ATOM 630 C 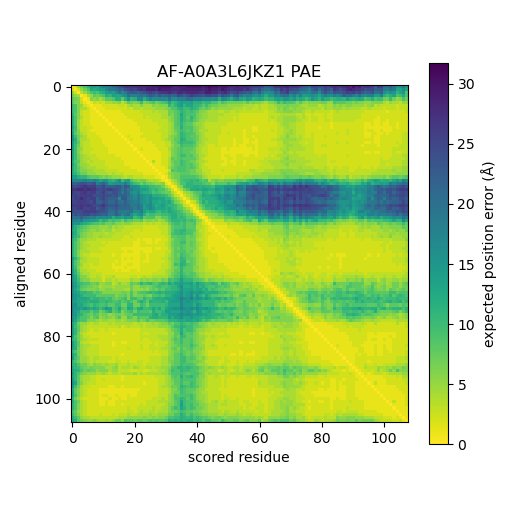CA . LEU A 1 86 ? -0.101 -7.926 -2.563 1.00 94.06 86 LEU A CA 1
ATOM 631 C C . LEU A 1 86 ? 0.940 -6.846 -2.889 1.00 94.06 86 LEU A C 1
ATOM 633 O O . LEU A 1 86 ? 1.902 -7.139 -3.587 1.00 94.06 86 LEU A O 1
ATOM 637 N N . LEU A 1 87 ? 0.810 -5.634 -2.343 1.00 93.44 87 LEU A N 1
ATOM 638 C CA . LEU A 1 87 ? 1.811 -4.576 -2.523 1.00 93.44 87 LEU A CA 1
ATOM 639 C C . LEU A 1 87 ? 3.208 -5.034 -2.083 1.00 93.44 87 LEU A C 1
ATOM 641 O O . LEU A 1 87 ? 4.161 -4.851 -2.834 1.00 93.44 87 LEU A O 1
ATOM 645 N N . ALA A 1 88 ? 3.325 -5.679 -0.919 1.00 89.75 88 ALA A N 1
ATOM 646 C CA . ALA A 1 88 ? 4.602 -6.199 -0.435 1.00 89.75 88 ALA A CA 1
ATOM 647 C C . ALA A 1 88 ? 5.176 -7.309 -1.339 1.00 89.75 88 ALA A C 1
ATOM 649 O O . ALA A 1 88 ? 6.380 -7.349 -1.567 1.00 89.75 88 ALA A O 1
ATOM 650 N N . LEU A 1 89 ? 4.327 -8.183 -1.897 1.00 88.31 89 LEU A N 1
ATOM 651 C CA . LEU A 1 89 ? 4.753 -9.239 -2.827 1.00 88.31 89 LEU A CA 1
ATOM 652 C C . LEU A 1 89 ? 5.239 -8.695 -4.180 1.00 88.31 89 LEU A C 1
ATOM 654 O O . LEU A 1 89 ? 6.068 -9.332 -4.826 1.00 88.31 89 LEU A O 1
ATOM 658 N N . PHE A 1 90 ? 4.736 -7.536 -4.607 1.00 86.94 90 PHE A N 1
ATOM 659 C CA . PHE A 1 90 ? 5.104 -6.875 -5.864 1.00 86.94 90 PHE A CA 1
ATOM 660 C C . PHE A 1 90 ? 6.132 -5.748 -5.665 1.00 86.94 90 PHE A C 1
ATOM 662 O O . PHE A 1 90 ? 6.120 -4.769 -6.406 1.00 86.94 90 PHE A O 1
ATOM 669 N N . ASP A 1 91 ? 7.034 -5.898 -4.688 1.00 82.50 91 ASP A N 1
ATOM 670 C CA . ASP A 1 91 ? 8.176 -4.997 -4.434 1.00 82.50 91 ASP A CA 1
ATOM 671 C C . ASP A 1 91 ? 7.811 -3.610 -3.860 1.00 82.50 91 ASP A C 1
ATOM 673 O O . ASP A 1 91 ? 8.648 -2.723 -3.703 1.00 82.50 91 ASP A O 1
ATOM 677 N N . GLY A 1 92 ? 6.553 -3.417 -3.467 1.00 83.81 92 GLY A N 1
ATOM 678 C CA . GLY A 1 92 ? 6.096 -2.247 -2.726 1.00 83.81 92 GLY A CA 1
ATOM 679 C C . GLY A 1 92 ? 6.194 -2.448 -1.221 1.00 83.81 92 GLY A C 1
ATOM 680 O O . GLY A 1 92 ? 5.193 -2.270 -0.538 1.00 83.81 92 GLY A O 1
ATOM 681 N N . GLU A 1 93 ? 7.350 -2.855 -0.686 1.00 87.88 93 GLU A N 1
ATOM 682 C CA . GLU A 1 93 ? 7.498 -3.234 0.733 1.00 87.88 93 GLU A CA 1
ATOM 683 C C . GLU A 1 93 ? 7.002 -2.140 1.690 1.00 87.88 93 GLU A C 1
ATOM 685 O O . GLU A 1 93 ? 6.147 -2.387 2.541 1.00 87.88 93 GLU A O 1
ATOM 690 N N . LEU A 1 94 ? 7.480 -0.903 1.513 1.00 90.94 94 LEU A N 1
ATOM 691 C CA . LEU A 1 94 ? 7.070 0.233 2.338 1.00 90.94 94 LEU A CA 1
ATOM 692 C C . LEU A 1 94 ? 5.577 0.548 2.174 1.00 90.94 94 LEU A C 1
ATOM 694 O O . LEU A 1 94 ? 4.876 0.736 3.168 1.00 90.94 94 LEU A O 1
ATOM 698 N N . ALA A 1 95 ? 5.078 0.573 0.935 1.00 93.19 95 ALA A N 1
ATOM 699 C CA . ALA A 1 95 ? 3.660 0.772 0.654 1.00 93.19 95 ALA A CA 1
ATOM 700 C C . ALA A 1 95 ? 2.789 -0.308 1.316 1.00 93.19 95 ALA A C 1
ATOM 702 O O . ALA A 1 95 ? 1.812 0.005 1.994 1.00 93.19 95 ALA A O 1
ATOM 703 N N . GLY A 1 96 ? 3.176 -1.574 1.174 1.00 93.81 96 GLY A N 1
ATOM 704 C CA . GLY A 1 96 ? 2.493 -2.731 1.735 1.00 93.81 96 GLY A CA 1
ATOM 705 C C . GLY A 1 96 ? 2.466 -2.703 3.256 1.00 93.81 96 GLY A C 1
ATOM 706 O O . GLY A 1 96 ? 1.395 -2.855 3.838 1.00 93.81 96 GLY A O 1
ATOM 707 N N . ILE A 1 97 ? 3.596 -2.415 3.909 1.00 95.44 97 ILE A N 1
ATOM 708 C CA . ILE A 1 97 ? 3.674 -2.284 5.373 1.00 95.44 97 ILE A CA 1
ATOM 709 C C . ILE A 1 97 ? 2.726 -1.189 5.872 1.00 95.44 97 ILE A C 1
ATOM 711 O O . ILE A 1 97 ? 1.966 -1.423 6.813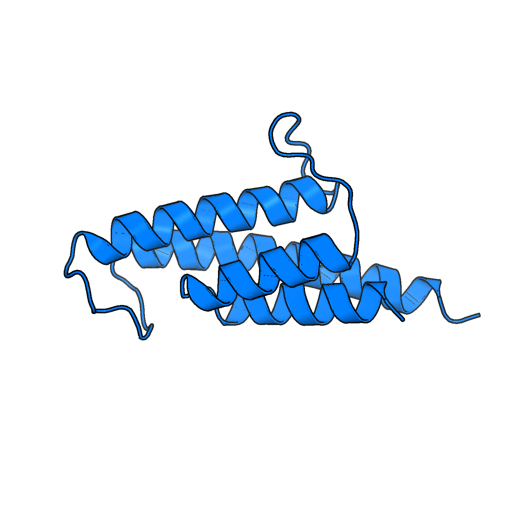 1.00 95.44 97 ILE A O 1
ATOM 715 N N . LEU A 1 98 ? 2.717 -0.016 5.231 1.00 95.62 98 LEU A N 1
ATOM 716 C CA . LEU A 1 98 ? 1.823 1.084 5.608 1.00 95.62 98 LEU A CA 1
ATOM 717 C C . LEU A 1 98 ? 0.346 0.678 5.499 1.00 95.62 98 LEU A C 1
ATOM 719 O O . LEU A 1 98 ? -0.434 0.928 6.420 1.00 95.62 98 LEU A O 1
ATOM 723 N N . VAL A 1 99 ? -0.030 -0.003 4.412 1.00 95.50 99 VAL A N 1
ATOM 724 C CA . VAL A 1 99 ? -1.404 -0.485 4.214 1.00 95.50 99 VAL A CA 1
ATOM 725 C C . VAL A 1 99 ? -1.762 -1.596 5.208 1.00 95.50 99 VAL A C 1
ATOM 727 O O . VAL A 1 99 ? -2.869 -1.578 5.742 1.00 95.50 99 VAL A O 1
ATOM 730 N N . ILE A 1 100 ? -0.849 -2.523 5.520 1.00 96.44 100 ILE A N 1
ATOM 731 C CA . ILE A 1 100 ? -1.067 -3.600 6.505 1.00 96.44 100 ILE A CA 1
ATOM 732 C C . ILE A 1 100 ? -1.276 -3.020 7.904 1.00 96.44 100 ILE A C 1
ATOM 734 O O . ILE A 1 100 ? -2.232 -3.392 8.584 1.00 96.44 100 ILE A O 1
ATOM 738 N N . ILE A 1 101 ? -0.424 -2.086 8.336 1.00 94.75 101 ILE A N 1
ATOM 739 C CA . ILE A 1 101 ? -0.574 -1.436 9.644 1.00 94.75 101 ILE A CA 1
ATOM 740 C C . ILE A 1 101 ? -1.899 -0.671 9.689 1.00 94.75 101 ILE A C 1
ATOM 742 O O . ILE A 1 101 ? -2.648 -0.806 10.655 1.00 94.75 101 ILE A O 1
ATOM 746 N N . GLY A 1 102 ? -2.240 0.070 8.631 1.00 93.00 102 GLY A N 1
ATOM 747 C CA . GLY A 1 102 ? -3.537 0.734 8.527 1.00 93.00 102 GLY A CA 1
ATOM 748 C C . GLY A 1 102 ? -4.718 -0.244 8.602 1.00 93.00 102 GLY A C 1
ATOM 749 O O . GLY A 1 102 ? -5.680 0.006 9.322 1.00 93.00 102 GLY A O 1
ATOM 750 N N . ALA A 1 103 ? -4.628 -1.400 7.943 1.00 93.44 103 ALA A N 1
ATOM 751 C CA . ALA A 1 103 ? -5.645 -2.448 8.003 1.00 93.44 103 ALA A CA 1
ATOM 752 C C . ALA A 1 103 ? -5.829 -3.007 9.423 1.00 93.44 103 ALA A C 1
ATOM 754 O O . ALA A 1 103 ? -6.960 -3.160 9.882 1.00 93.44 103 ALA A O 1
ATOM 755 N N . ILE A 1 104 ? -4.729 -3.266 10.137 1.00 93.56 104 ILE A N 1
ATOM 756 C CA . ILE A 1 104 ? -4.758 -3.729 11.532 1.00 93.56 104 ILE A CA 1
ATOM 757 C C . ILE A 1 104 ? -5.375 -2.658 12.439 1.00 93.56 104 ILE A C 1
ATOM 759 O O . ILE A 1 104 ? -6.179 -2.979 13.307 1.00 93.56 104 ILE A O 1
ATOM 763 N N . LEU A 1 105 ? -5.066 -1.379 12.222 1.00 90.94 105 LEU A N 1
ATOM 764 C CA . LEU A 1 105 ? -5.662 -0.289 12.997 1.00 90.94 105 LEU A CA 1
ATOM 765 C C . LEU A 1 105 ? -7.159 -0.084 12.716 1.00 90.94 105 LEU A C 1
ATOM 767 O O . LEU A 1 105 ? -7.858 0.406 13.594 1.00 90.94 105 LEU A O 1
ATOM 771 N N . LEU A 1 106 ? -7.664 -0.455 11.532 1.00 88.81 106 LEU A N 1
ATOM 772 C CA . LEU A 1 106 ? -9.110 -0.471 11.253 1.00 88.81 106 LEU A CA 1
ATOM 773 C C . LEU A 1 106 ? -9.845 -1.622 11.954 1.00 88.81 106 LEU A C 1
ATOM 775 O O . LEU A 1 106 ? -11.063 -1.542 12.118 1.00 88.81 106 LEU A O 1
ATOM 779 N N . LEU A 1 107 ? -9.134 -2.697 12.307 1.00 88.19 107 LEU A N 1
ATOM 780 C CA . LEU A 1 107 ? -9.691 -3.844 13.029 1.00 88.19 107 LEU A CA 1
ATOM 781 C C . LEU A 1 107 ? -9.905 -3.539 14.524 1.00 88.19 107 LEU A C 1
ATOM 783 O O . LEU A 1 107 ? -10.845 -4.071 15.117 1.00 88.19 107 LEU A O 1
ATOM 787 N N . LEU A 1 108 ? -9.024 -2.726 15.117 1.00 84.00 108 LEU A N 1
ATOM 788 C CA . LEU A 1 108 ? -8.999 -2.370 16.545 1.00 84.00 108 LEU A CA 1
ATOM 789 C C . LEU A 1 108 ? -10.018 -1.269 16.902 1.00 84.00 108 LEU A C 1
ATOM 791 O O . LEU A 1 108 ? -10.654 -1.381 17.979 1.00 84.00 108 LEU A O 1
#

Secondary structure (DSSP, 8-state):
--HHHHHHHHHHHHHHHHHHHHHHHHHHHTT---SS-GGGTHHHHHHHHHHHHHHHHHHHHHTTSS--GGG-----HHHHHHHHHHHHHTT-HHHHHHHHHHHHHHH-

Solvent-accessible surface area (backbone atoms only — not comparable to full-atom values): 5322 Å² total; per-residue (Å²): 142,64,75,67,60,43,42,55,52,15,55,49,30,30,46,49,11,16,53,47,14,35,52,49,11,53,35,18,45,71,63,70,58,93,61,90,74,67,85,56,53,87,65,31,28,37,56,39,9,53,51,24,30,53,54,15,50,36,45,28,17,26,68,66,81,37,93,41,88,91,49,56,52,80,78,42,41,69,52,36,37,53,51,10,51,50,29,36,74,48,69,20,49,69,18,8,51,31,16,33,54,15,16,55,36,58,70,109

Nearest PDB structures (foldseek):
  8dwg-assembly1_R  TM=4.641E-01  e=7.118E+00  Homo sapiens

Radius of gyration: 13.94 Å; Cα contacts (8 Å, |Δi|>4): 183; chains: 1; bounding box: 32×22×43 Å

pLDDT: mean 84.01, std 13.39, range [43.88, 96.44]

Mean predicted aligned error: 6.48 Å